Protein AF-W4RRK2-F1 (afdb_monomer)

Secondary structure (DSSP, 8-state):
-EEEEEEEE-SSEEEEE-TTS-EEEEEPPSS---TT-EEEE-------------GGGTTSHHHHHHHHHHHHHHHHHHTHHHHHTT---EEEEEESSSEEEEEE-TT-BEEEEEESSHHHHHHHHH--S-TTSBHHHHHHHHHHHHHHTT--------------

Nearest PDB structures (foldseek):
  8t9n-assembly2_B  TM=9.796E-01  e=3.125E-05  Bacillus subtilis
  8t9n-assembly1_A  TM=9.718E-01  e=7.120E-05  Bacillus subtilis
  6ivu-assembly1_A  TM=8.505E-01  e=1.761E-02  Acetivibrio thermocellus ATCC 27405
  4a2i-assembly1_V  TM=8.604E-01  e=1.954E-01  Salmonella enterica subsp. enterica serovar Typhimurium
  8jvy-assembly1_A-2  TM=8.347E-01  e=2.363E-01  synthetic construct

Organism: NCBI:txid1294265

Radius of gyration: 40.9 Å; Cα contacts (8 Å, |Δi|>4): 213; chains: 1; bounding box: 94×31×95 Å

Solvent-accessible surface area (backbone atoms only — not comparable to full-atom values): 9838 Å² total; per-residue (Å²): 125,47,58,26,31,28,73,42,81,57,98,67,32,32,37,26,40,27,93,87,72,46,80,45,46,30,74,59,66,101,66,94,81,55,74,71,42,74,45,79,41,62,70,56,66,88,69,73,74,69,76,70,75,71,62,66,59,66,73,33,71,67,46,51,52,51,52,50,53,50,51,48,53,49,57,60,57,69,51,52,67,76,66,53,76,77,44,76,66,48,76,50,76,49,79,73,74,43,26,36,37,36,32,17,23,88,86,40,21,23,75,46,76,48,47,79,37,76,58,13,42,51,54,57,70,73,62,72,90,49,73,67,34,47,46,68,60,47,49,50,53,50,54,50,50,41,48,75,72,56,59,73,64,83,80,78,76,76,82,76,82,84,76,136

Foldseek 3Di:
DFKFFFQDDDPFWTWTQGPVRDTFIAGDDPDDDDHRDMDDGDGPPPPPPPVPVPCVVCVDPVVVVVVVVVVVVVVVVVCVVVVQQLDFDDKDWDDPPFIKIFGAGPQQQGQDMDTPDPSHVVLVVVDPPRGRDHNVVVVVSSVVSCVVVPSDDDPPPPPPPDDD

Mean predicted aligned error: 16.69 Å

Sequence (164 aa):
MRKGVILEINDLYLTLLTPEGEFLRARKLQQDYQVGEEIHFFPETLTVKKKRFNLSFLNSFKARSTALAALFMIAMTALVPAYQDGQVYAYMSIDVNPSIELAVNDDLKVLRMTGYNPEGEKIIGELKDWKKKDAAVVAEMIIEEIKDEGFLKEKKRRCHCDCP

Structure (mmCIF, N/CA/C/O backbone):
data_AF-W4RRK2-F1
#
_entry.id   AF-W4RRK2-F1
#
loop_
_atom_site.group_PDB
_atom_site.id
_atom_site.type_symbol
_atom_site.label_atom_id
_atom_site.label_alt_id
_atom_site.label_comp_id
_atom_site.label_asym_id
_atom_site.label_entity_id
_atom_site.label_seq_id
_atom_site.pdbx_PDB_ins_code
_atom_site.Cartn_x
_atom_site.Cartn_y
_atom_site.Cartn_z
_atom_site.occupancy
_atom_site.B_iso_or_equiv
_atom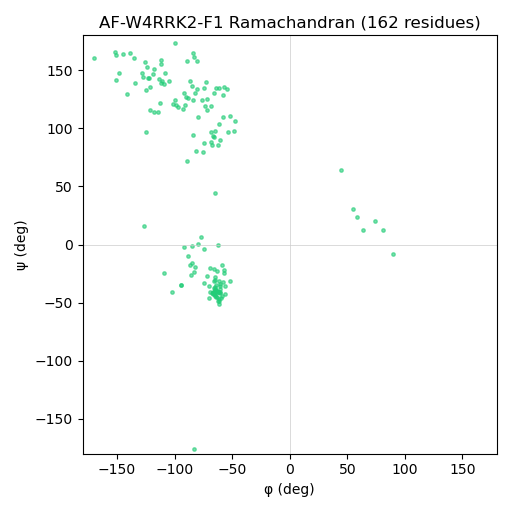_site.auth_seq_id
_atom_site.auth_comp_id
_atom_site.auth_asym_id
_atom_site.auth_atom_id
_atom_site.pdbx_PDB_model_num
ATOM 1 N N . MET A 1 1 ? 38.107 -12.936 -61.324 1.00 74.88 1 MET A N 1
ATOM 2 C CA . MET A 1 1 ? 36.843 -12.288 -61.738 1.00 74.88 1 MET A CA 1
ATOM 3 C C . MET A 1 1 ? 35.970 -13.357 -62.361 1.00 74.88 1 MET A C 1
ATOM 5 O O . MET A 1 1 ? 36.512 -14.199 -63.065 1.00 74.88 1 MET A O 1
ATOM 9 N N . ARG A 1 2 ? 34.670 -13.365 -62.072 1.00 86.12 2 ARG A N 1
ATOM 10 C CA . ARG A 1 2 ? 33.699 -14.289 -62.676 1.00 86.12 2 ARG A CA 1
ATOM 11 C C . ARG A 1 2 ? 32.755 -13.508 -63.582 1.00 86.12 2 ARG A C 1
ATOM 13 O O . ARG A 1 2 ? 32.651 -12.296 -63.426 1.00 86.12 2 ARG A O 1
ATOM 20 N N . LYS A 1 3 ? 32.111 -14.187 -64.527 1.00 91.69 3 LYS A N 1
ATOM 21 C CA . LYS A 1 3 ? 31.095 -13.603 -65.409 1.00 91.69 3 LYS A CA 1
ATOM 22 C C . LYS A 1 3 ? 29.722 -14.135 -65.011 1.00 91.69 3 LYS A C 1
ATOM 24 O O . LYS A 1 3 ? 29.634 -15.266 -64.535 1.00 91.69 3 LYS A O 1
ATOM 29 N N . GLY A 1 4 ? 28.679 -13.337 -65.178 1.00 93.75 4 GLY A N 1
ATOM 30 C CA . GLY A 1 4 ? 27.310 -13.791 -64.969 1.00 93.75 4 GLY A CA 1
ATOM 31 C C . GLY A 1 4 ? 26.281 -12.785 -65.457 1.00 93.75 4 GLY A C 1
ATOM 32 O O . GLY A 1 4 ? 26.591 -11.605 -65.622 1.00 93.75 4 GLY A O 1
ATOM 33 N N . VAL A 1 5 ? 25.066 -13.276 -65.678 1.00 96.12 5 VAL A N 1
ATOM 34 C CA . VAL A 1 5 ? 23.914 -12.489 -66.126 1.00 96.12 5 VAL A CA 1
ATOM 35 C C . VAL A 1 5 ? 23.131 -12.005 -64.913 1.00 96.12 5 VAL A C 1
ATOM 37 O O . VAL A 1 5 ? 22.817 -12.797 -64.024 1.00 96.12 5 VAL A O 1
ATOM 40 N N . ILE A 1 6 ? 22.817 -10.712 -64.861 1.00 95.94 6 ILE A N 1
ATOM 41 C CA . ILE A 1 6 ? 22.026 -10.109 -63.785 1.00 95.94 6 ILE A CA 1
ATOM 42 C C . ILE A 1 6 ? 20.589 -10.622 -63.877 1.00 95.94 6 ILE A C 1
ATOM 44 O O . ILE A 1 6 ? 19.896 -10.375 -64.859 1.00 95.94 6 ILE A O 1
ATOM 48 N N . LEU A 1 7 ? 20.122 -11.302 -62.835 1.00 95.75 7 LEU A N 1
ATOM 49 C CA . LEU A 1 7 ? 18.732 -11.746 -62.722 1.00 95.75 7 LEU A CA 1
ATOM 50 C C . LEU A 1 7 ? 17.871 -10.749 -61.947 1.00 95.75 7 LEU A C 1
ATOM 52 O O . LEU A 1 7 ? 16.694 -10.581 -62.247 1.00 95.75 7 LEU A O 1
ATOM 56 N N . GLU A 1 8 ? 18.453 -10.094 -60.943 1.00 94.81 8 GLU A N 1
ATOM 57 C CA . GLU A 1 8 ? 17.732 -9.198 -60.042 1.00 94.81 8 GLU A CA 1
ATOM 58 C C . GLU A 1 8 ? 18.657 -8.094 -59.519 1.00 94.81 8 GLU A C 1
ATOM 60 O O . GLU A 1 8 ? 19.824 -8.338 -59.188 1.00 94.81 8 GLU A O 1
ATOM 65 N N . ILE A 1 9 ? 18.113 -6.883 -59.404 1.00 93.69 9 ILE A N 1
ATOM 66 C CA . ILE A 1 9 ? 18.807 -5.702 -58.890 1.00 93.69 9 ILE A CA 1
ATOM 67 C C . ILE A 1 9 ? 18.132 -5.289 -57.581 1.00 93.69 9 ILE A C 1
ATOM 69 O O . ILE A 1 9 ? 16.987 -4.851 -57.587 1.00 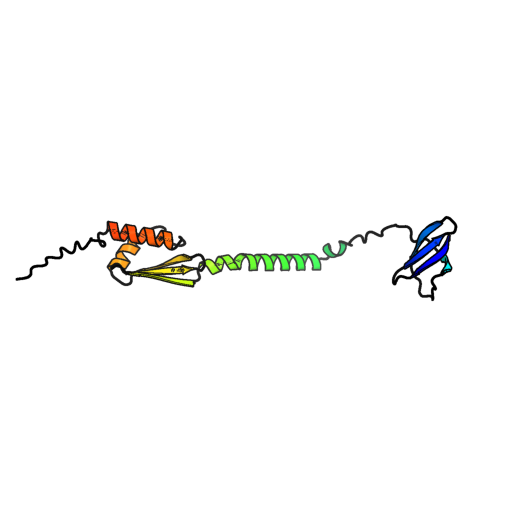93.69 9 ILE A O 1
ATOM 73 N N . ASN A 1 10 ? 18.857 -5.389 -56.468 1.00 90.88 10 ASN A N 1
ATOM 74 C CA . ASN A 1 10 ? 18.437 -4.862 -55.170 1.00 90.88 10 ASN A CA 1
ATOM 75 C C . ASN A 1 10 ? 19.124 -3.512 -54.886 1.00 90.88 10 ASN A C 1
ATOM 77 O O . ASN A 1 10 ? 20.029 -3.085 -55.610 1.00 90.88 10 ASN A O 1
ATOM 81 N N . ASP A 1 11 ? 18.742 -2.839 -53.797 1.00 85.88 11 ASP A N 1
ATOM 82 C CA . ASP A 1 11 ? 19.373 -1.571 -53.393 1.00 85.88 11 ASP A CA 1
ATOM 83 C C . ASP A 1 11 ? 20.846 -1.737 -52.992 1.00 85.88 11 ASP A C 1
ATOM 85 O O . ASP A 1 11 ? 21.659 -0.838 -53.202 1.00 85.88 11 ASP A O 1
ATOM 89 N N . LEU A 1 12 ? 21.206 -2.900 -52.438 1.00 85.94 12 LEU A N 1
ATOM 90 C CA . LEU A 1 12 ? 22.531 -3.157 -51.859 1.00 85.94 12 LEU A CA 1
ATOM 91 C C . LEU A 1 12 ? 23.397 -4.125 -52.685 1.00 85.94 12 LEU A C 1
ATOM 93 O O . LEU A 1 12 ? 24.626 -4.097 -52.576 1.00 85.94 12 LEU A O 1
ATOM 97 N N . TYR A 1 13 ? 22.787 -4.990 -53.497 1.00 90.56 13 TYR A N 1
ATOM 98 C CA . TYR A 1 13 ? 23.479 -6.066 -54.211 1.00 90.56 13 TYR A CA 1
ATOM 99 C C . TYR A 1 13 ? 22.775 -6.446 -55.521 1.00 90.56 13 TYR A C 1
ATOM 101 O O . TYR A 1 13 ? 21.621 -6.094 -55.754 1.00 90.56 13 TYR A O 1
ATOM 109 N N . LEU A 1 14 ? 23.488 -7.184 -56.365 1.00 92.69 14 LEU A N 1
ATOM 110 C CA . LEU A 1 14 ? 23.006 -7.798 -57.598 1.00 92.69 14 LEU A CA 1
ATOM 111 C C . LEU A 1 14 ? 22.980 -9.314 -57.419 1.00 92.69 14 LEU A C 1
ATOM 113 O O . LEU A 1 14 ? 23.914 -9.871 -56.834 1.00 92.69 14 LEU A O 1
ATOM 117 N N . THR A 1 15 ? 21.949 -9.974 -57.940 1.00 93.56 15 THR A N 1
ATOM 118 C CA . THR A 1 15 ? 21.890 -11.439 -58.045 1.00 93.56 15 THR A CA 1
ATOM 119 C C . THR A 1 15 ? 22.258 -11.837 -59.471 1.00 93.56 15 THR A C 1
ATOM 121 O O . THR A 1 15 ? 21.631 -11.364 -60.418 1.00 93.56 15 THR A O 1
ATOM 124 N N . LEU A 1 16 ? 23.267 -12.694 -59.629 1.00 94.25 16 LEU A N 1
ATOM 125 C CA . LEU A 1 16 ? 23.818 -13.104 -60.920 1.00 94.25 16 LEU A CA 1
ATOM 126 C C . LEU A 1 16 ? 23.746 -14.617 -61.108 1.00 94.25 16 LEU A C 1
ATOM 128 O O . LEU A 1 16 ? 23.995 -15.361 -60.161 1.00 94.25 16 LEU A O 1
ATOM 132 N N . LEU A 1 17 ? 23.485 -15.051 -62.340 1.00 94.62 17 LEU A N 1
ATOM 133 C CA . LEU A 1 17 ? 23.618 -16.440 -62.776 1.00 94.62 17 LEU A CA 1
ATOM 134 C C . LEU A 1 17 ? 24.924 -16.609 -63.552 1.00 94.62 17 LEU A C 1
ATOM 136 O O . LEU A 1 17 ? 25.135 -15.927 -64.556 1.00 94.62 17 LEU A O 1
ATOM 140 N N . THR A 1 18 ? 25.809 -17.490 -63.094 1.00 93.38 18 THR A N 1
ATOM 141 C CA . THR A 1 18 ? 27.055 -17.782 -63.815 1.00 93.38 18 THR A CA 1
ATOM 142 C C . THR A 1 18 ? 26.831 -18.807 -64.933 1.00 93.38 18 THR A C 1
ATOM 144 O O . THR A 1 18 ? 25.849 -19.552 -64.888 1.00 93.38 18 THR A O 1
ATOM 147 N N . PRO A 1 19 ? 27.742 -18.910 -65.922 1.00 91.56 19 PRO A N 1
ATOM 148 C CA . PRO A 1 19 ? 27.680 -19.949 -66.957 1.00 91.56 19 PRO A CA 1
ATOM 149 C C . PRO A 1 19 ? 27.673 -21.380 -66.401 1.00 91.56 19 PRO A C 1
ATOM 151 O O . PRO A 1 19 ? 27.167 -22.293 -67.043 1.00 91.56 19 PRO A O 1
ATOM 154 N N . GLU A 1 20 ? 28.208 -21.572 -65.193 1.00 90.94 20 GLU A N 1
ATOM 155 C CA . GLU A 1 20 ? 28.210 -22.854 -64.481 1.00 90.94 20 GLU A CA 1
ATOM 156 C C . GLU A 1 20 ? 26.868 -23.167 -63.787 1.00 90.94 20 GLU A C 1
ATOM 158 O O . GLU A 1 20 ? 26.741 -24.200 -63.136 1.00 90.94 20 GLU A O 1
ATOM 163 N N . GLY A 1 21 ? 25.866 -22.288 -63.909 1.00 89.75 21 GLY A N 1
ATOM 164 C CA . GLY A 1 21 ? 24.544 -22.450 -63.302 1.00 89.75 21 GLY A CA 1
ATOM 165 C C . GLY A 1 21 ? 24.469 -22.047 -61.826 1.00 89.75 21 GLY A C 1
ATOM 166 O O . GLY A 1 21 ? 23.481 -22.351 -61.159 1.00 89.75 21 GLY A O 1
ATOM 167 N N . GLU A 1 22 ? 25.490 -21.369 -61.293 1.00 90.81 22 GLU A N 1
ATOM 168 C CA . GLU A 1 22 ? 25.500 -20.916 -59.901 1.00 90.81 22 GLU A CA 1
ATOM 169 C C . GLU A 1 22 ? 24.825 -19.550 -59.747 1.00 90.81 22 GLU A C 1
ATOM 171 O O . GLU A 1 22 ? 25.043 -18.633 -60.541 1.00 90.81 22 GLU A O 1
ATOM 176 N N . PHE A 1 23 ? 24.065 -19.387 -58.664 1.00 91.62 23 PHE A N 1
ATOM 177 C CA . PHE A 1 23 ? 23.505 -18.100 -58.259 1.00 91.62 23 PHE A CA 1
ATOM 178 C C . PHE A 1 23 ? 24.450 -17.419 -57.270 1.00 91.62 23 PHE A C 1
ATOM 180 O O . PHE A 1 23 ? 24.665 -17.917 -56.164 1.00 91.62 23 PHE A O 1
ATOM 187 N N . LEU A 1 24 ? 25.005 -16.266 -57.643 1.00 89.88 24 LEU A N 1
ATOM 188 C CA . LEU A 1 24 ? 25.955 -15.514 -56.821 1.00 89.88 24 LEU A CA 1
ATOM 189 C C . LEU A 1 24 ? 25.477 -14.085 -56.586 1.00 89.88 24 LEU A C 1
ATOM 191 O O . LEU A 1 24 ? 24.769 -13.505 -57.404 1.00 89.88 24 LEU A O 1
ATOM 195 N N . ARG A 1 25 ? 25.898 -13.501 -55.461 1.00 89.94 25 ARG A N 1
ATOM 196 C CA . ARG A 1 25 ? 25.655 -12.089 -55.153 1.00 89.94 25 ARG A CA 1
ATOM 197 C C . ARG A 1 25 ? 26.925 -11.270 -55.329 1.00 89.94 25 ARG A C 1
ATOM 199 O O . ARG A 1 25 ? 28.018 -11.712 -54.967 1.00 89.94 25 ARG A O 1
ATOM 206 N N . ALA A 1 26 ? 26.766 -10.069 -55.868 1.00 88.50 26 ALA A N 1
ATOM 207 C CA . ALA A 1 26 ? 27.820 -9.068 -55.955 1.00 88.50 26 ALA A CA 1
ATOM 208 C C . ALA A 1 26 ? 27.326 -7.738 -55.386 1.00 88.50 26 ALA A C 1
ATOM 210 O O . ALA A 1 26 ? 26.152 -7.394 -55.516 1.00 88.50 26 ALA A O 1
ATOM 211 N N . ARG A 1 27 ? 28.226 -6.958 -54.787 1.00 87.56 27 ARG A N 1
ATOM 212 C CA . ARG A 1 27 ? 27.907 -5.600 -54.337 1.00 87.56 27 ARG A CA 1
ATOM 213 C C . ARG A 1 27 ? 27.505 -4.726 -55.528 1.00 87.56 27 ARG A C 1
ATOM 215 O O . ARG A 1 27 ? 28.226 -4.674 -56.523 1.00 87.56 27 ARG A O 1
ATOM 222 N N . LYS A 1 28 ? 26.421 -3.962 -55.380 1.00 88.25 28 LYS A N 1
ATOM 223 C CA . LYS A 1 28 ? 26.029 -2.934 -56.350 1.00 88.25 28 LYS A CA 1
ATOM 224 C C . LYS A 1 28 ? 26.996 -1.746 -56.268 1.00 88.25 28 LYS A C 1
ATOM 226 O O . LYS A 1 28 ? 27.107 -1.101 -55.226 1.00 88.25 28 LYS A O 1
ATOM 231 N N . LEU A 1 29 ? 27.735 -1.484 -57.344 1.00 86.25 29 LEU A N 1
ATOM 232 C CA . LEU A 1 29 ? 28.554 -0.267 -57.496 1.00 86.25 29 LEU A CA 1
ATOM 233 C C . LEU A 1 29 ? 27.704 0.902 -58.021 1.00 86.25 29 LEU A C 1
ATOM 235 O O . LEU A 1 29 ? 26.602 0.679 -58.509 1.00 86.25 29 LEU A O 1
ATOM 239 N N . GLN A 1 30 ? 28.196 2.140 -57.933 1.00 84.50 30 GLN A N 1
ATOM 240 C CA . GLN A 1 30 ? 27.527 3.297 -58.543 1.00 84.50 30 GLN A CA 1
ATOM 241 C C . GLN A 1 30 ? 27.730 3.294 -60.063 1.00 84.50 30 GLN A C 1
ATOM 243 O O . GLN A 1 30 ? 28.599 3.981 -60.588 1.00 84.50 30 GLN A O 1
ATOM 248 N N . GLN A 1 31 ? 26.943 2.471 -60.744 1.00 86.19 31 GLN A N 1
ATOM 249 C CA . GLN A 1 31 ? 26.796 2.436 -62.193 1.00 86.19 31 GLN A CA 1
ATOM 250 C C . GLN A 1 31 ? 25.387 1.945 -62.533 1.00 86.19 31 GLN A C 1
ATOM 252 O O . GLN A 1 31 ? 24.705 1.370 -61.676 1.00 86.19 31 GLN A O 1
ATOM 257 N N . ASP A 1 32 ? 24.962 2.184 -63.766 1.00 89.06 32 ASP A N 1
ATOM 258 C CA . ASP A 1 32 ? 23.682 1.692 -64.257 1.00 89.06 32 ASP A CA 1
ATOM 259 C C . ASP A 1 32 ? 23.777 0.188 -64.522 1.00 89.06 32 ASP A C 1
ATOM 261 O O . ASP A 1 32 ? 24.754 -0.289 -65.092 1.00 89.06 32 ASP A O 1
ATOM 265 N N . TYR A 1 33 ? 22.764 -0.552 -64.077 1.00 91.81 33 TYR A N 1
ATOM 266 C CA . TYR A 1 33 ? 22.643 -1.992 -64.294 1.00 91.81 33 TYR A CA 1
ATOM 267 C C . TYR A 1 33 ? 21.279 -2.295 -64.890 1.00 91.81 33 TYR A C 1
ATOM 269 O O . TYR A 1 33 ? 20.281 -1.697 -64.475 1.00 91.81 33 TYR A O 1
ATOM 277 N N . GLN A 1 34 ? 21.219 -3.273 -65.789 1.00 94.38 34 GLN A N 1
ATOM 278 C CA . GLN A 1 34 ? 19.958 -3.790 -66.315 1.00 94.38 34 GLN A CA 1
ATOM 279 C C . GLN A 1 34 ? 19.827 -5.297 -66.081 1.00 94.38 34 GLN A C 1
ATOM 281 O O . GLN A 1 34 ? 20.793 -6.054 -66.146 1.00 94.38 34 GLN A O 1
ATOM 286 N N . VAL A 1 35 ? 18.608 -5.757 -65.794 1.00 95.12 35 VAL A N 1
ATOM 287 C CA . VAL A 1 35 ? 18.321 -7.197 -65.725 1.00 95.12 35 VAL A CA 1
ATOM 288 C C . VAL A 1 35 ? 18.533 -7.806 -67.114 1.00 95.12 35 VAL A C 1
ATOM 290 O O . VAL A 1 35 ? 18.090 -7.244 -68.112 1.00 95.12 35 VAL A O 1
ATOM 293 N N . GLY A 1 36 ? 19.215 -8.948 -67.175 1.00 94.50 36 GLY A N 1
ATOM 294 C CA . GLY A 1 36 ? 19.636 -9.601 -68.416 1.00 94.50 36 GLY A CA 1
ATOM 295 C C . GLY A 1 36 ? 21.010 -9.158 -68.930 1.00 94.50 36 GLY A C 1
ATOM 296 O O . GLY A 1 36 ? 21.532 -9.779 -69.852 1.00 94.50 36 GLY A O 1
ATOM 297 N N . GLU A 1 37 ? 21.624 -8.135 -68.332 1.00 93.81 37 GLU A N 1
ATOM 298 C CA . GLU A 1 37 ? 22.984 -7.708 -68.667 1.00 93.81 37 GLU A CA 1
ATOM 299 C C . GLU A 1 37 ? 24.025 -8.705 -68.142 1.00 93.81 37 GLU A C 1
ATOM 301 O O . GLU A 1 37 ? 23.915 -9.219 -67.025 1.00 93.81 37 GLU A O 1
ATOM 306 N N . GLU A 1 38 ? 25.064 -8.966 -68.936 1.00 93.94 38 GLU A N 1
ATOM 307 C CA . GLU A 1 38 ? 26.175 -9.832 -68.553 1.00 93.94 38 GLU A CA 1
ATOM 308 C C . GLU A 1 38 ? 27.376 -9.005 -68.082 1.00 93.94 38 GLU A C 1
ATOM 310 O O . GLU A 1 38 ? 27.946 -8.228 -68.848 1.00 93.94 38 GLU A O 1
ATOM 315 N N . ILE A 1 39 ? 27.799 -9.204 -66.830 1.00 92.62 39 ILE A N 1
ATOM 316 C CA . ILE A 1 39 ? 28.883 -8.425 -66.220 1.00 92.62 39 ILE A CA 1
ATOM 317 C C . ILE A 1 39 ? 29.994 -9.309 -65.654 1.00 92.62 39 ILE A C 1
ATOM 319 O O . ILE A 1 39 ? 29.792 -10.468 -65.279 1.00 92.62 39 ILE A O 1
ATOM 323 N N . HIS A 1 40 ? 31.189 -8.729 -65.533 1.00 90.88 40 HIS A N 1
ATOM 324 C CA . HIS A 1 40 ? 32.274 -9.306 -64.749 1.00 90.88 40 HIS A CA 1
ATOM 325 C C . HIS A 1 40 ? 32.197 -8.809 -63.306 1.00 90.88 40 HIS A C 1
ATOM 327 O O . HIS A 1 40 ? 32.186 -7.608 -63.052 1.00 90.88 40 HIS A O 1
ATOM 333 N N . PHE A 1 41 ? 32.189 -9.731 -62.347 1.00 86.38 41 PHE A N 1
ATOM 334 C CA . PHE A 1 41 ? 32.075 -9.407 -60.932 1.00 86.38 41 PHE A CA 1
ATOM 335 C C . PHE A 1 41 ? 33.066 -10.197 -60.078 1.00 86.38 41 PHE A C 1
ATOM 337 O O . PHE A 1 41 ? 33.620 -11.235 -60.465 1.00 86.38 41 PHE A O 1
ATOM 344 N N . PHE A 1 42 ? 33.299 -9.682 -58.877 1.00 81.56 42 PHE A N 1
ATOM 345 C CA . PHE A 1 42 ? 33.916 -10.442 -57.805 1.00 81.56 42 PHE A CA 1
ATOM 346 C C . PHE A 1 42 ? 32.787 -10.979 -56.931 1.00 81.56 42 PHE A C 1
ATOM 348 O O . PHE A 1 42 ? 32.022 -10.166 -56.408 1.00 81.56 42 PHE A O 1
ATOM 355 N N . PRO A 1 43 ? 32.630 -12.310 -56.803 1.00 73.12 43 PRO A N 1
ATOM 356 C CA . PRO A 1 43 ? 31.601 -12.859 -55.938 1.00 73.12 43 PRO A CA 1
ATOM 357 C C . PRO A 1 43 ? 31.834 -12.337 -54.526 1.00 73.12 43 PRO A C 1
ATOM 359 O O . PRO A 1 43 ? 32.952 -12.412 -54.007 1.00 73.12 43 PRO A O 1
ATOM 362 N N . GLU A 1 44 ? 30.787 -11.789 -53.915 1.00 70.94 44 GLU A N 1
ATOM 363 C CA . GLU A 1 44 ? 30.824 -11.489 -52.496 1.00 70.94 44 GLU A CA 1
ATOM 364 C C . GLU A 1 44 ? 30.845 -12.848 -51.800 1.00 70.94 44 GLU A C 1
ATOM 366 O O . GLU A 1 44 ? 29.829 -13.535 -51.692 1.00 70.94 44 GLU A O 1
ATOM 371 N N . THR A 1 45 ? 32.043 -13.312 -51.427 1.00 59.75 45 THR A N 1
ATOM 372 C CA . THR A 1 45 ? 32.155 -14.513 -50.610 1.00 59.75 45 THR A CA 1
ATOM 373 C C . THR A 1 45 ? 31.298 -14.263 -49.383 1.00 59.75 45 THR A C 1
ATOM 375 O O . THR A 1 45 ? 31.379 -13.192 -48.774 1.00 59.75 45 THR A O 1
ATOM 378 N N . LEU A 1 46 ? 30.473 -15.245 -49.015 1.00 52.03 46 LEU A N 1
ATOM 379 C CA . LEU A 1 46 ? 29.687 -15.263 -47.782 1.00 52.03 46 LEU A CA 1
ATOM 380 C C . LEU A 1 46 ? 30.607 -15.331 -46.548 1.00 52.03 46 LEU A C 1
ATOM 382 O O . LEU A 1 46 ? 30.369 -16.068 -45.599 1.00 52.03 46 LEU A O 1
ATOM 386 N N . THR A 1 47 ? 31.678 -14.545 -46.512 1.00 48.06 47 THR A N 1
ATOM 387 C CA . THR A 1 47 ? 32.201 -14.038 -45.263 1.00 48.06 47 THR A CA 1
ATOM 388 C C . THR A 1 47 ? 31.140 -13.074 -44.763 1.00 48.06 47 THR A C 1
ATOM 390 O O . THR A 1 47 ? 31.157 -11.875 -45.026 1.00 48.06 47 THR A O 1
ATOM 393 N N . VAL A 1 48 ? 30.156 -13.631 -44.053 1.00 49.59 48 VAL A N 1
ATOM 394 C CA . VAL A 1 48 ? 29.362 -12.878 -43.095 1.00 49.59 48 VAL A CA 1
ATOM 395 C C . VAL A 1 48 ? 30.402 -12.145 -42.264 1.00 49.59 48 VAL A C 1
ATOM 397 O O . VAL A 1 48 ? 31.024 -12.728 -41.373 1.00 49.59 48 VAL A O 1
ATOM 400 N N . LYS A 1 49 ? 30.665 -10.875 -42.590 1.00 50.81 49 LYS A N 1
ATOM 401 C CA . LYS A 1 49 ? 31.320 -9.963 -41.673 1.00 50.81 49 LYS A CA 1
ATOM 402 C C . LYS A 1 49 ? 30.336 -9.897 -40.524 1.00 50.81 49 LYS A C 1
ATOM 404 O O . LYS A 1 49 ? 29.457 -9.041 -40.510 1.00 50.81 49 LYS A O 1
ATOM 409 N N . LYS A 1 50 ? 30.443 -10.845 -39.581 1.00 49.03 50 LYS A N 1
ATOM 410 C CA . LYS A 1 50 ? 29.906 -10.698 -38.238 1.00 49.03 50 LYS A CA 1
ATOM 411 C C . LYS A 1 50 ? 30.412 -9.325 -37.860 1.00 49.03 50 LYS A C 1
ATOM 413 O O . LYS A 1 50 ? 31.625 -9.158 -37.706 1.00 49.03 50 LYS A O 1
ATOM 418 N N . LYS A 1 51 ? 29.521 -8.329 -37.838 1.00 51.03 51 LYS A N 1
ATOM 419 C CA . LYS A 1 51 ? 29.800 -7.055 -37.192 1.00 51.03 51 LYS A CA 1
ATOM 420 C C . LYS A 1 51 ? 30.213 -7.481 -35.796 1.00 51.03 51 LYS A C 1
ATOM 422 O O . LYS A 1 51 ? 29.367 -7.850 -34.988 1.00 51.03 51 LYS A O 1
ATOM 427 N N . ARG A 1 52 ? 31.523 -7.576 -35.558 1.00 52.84 52 ARG A N 1
ATOM 428 C CA . ARG A 1 52 ? 32.049 -7.730 -34.216 1.00 52.84 52 ARG A CA 1
ATOM 429 C C . ARG A 1 52 ? 31.574 -6.450 -33.567 1.00 52.84 52 ARG A C 1
ATOM 431 O O . ARG A 1 52 ? 32.049 -5.378 -33.940 1.00 52.84 52 ARG A O 1
ATOM 438 N N . PHE A 1 53 ? 30.534 -6.548 -32.742 1.00 52.06 53 PHE A N 1
ATOM 439 C CA . PHE A 1 53 ? 30.109 -5.431 -31.922 1.00 52.06 53 PHE A CA 1
ATOM 440 C C . PHE A 1 53 ? 31.369 -4.977 -31.207 1.00 52.06 53 PHE A C 1
ATOM 442 O O . PHE A 1 53 ? 31.970 -5.741 -30.450 1.00 52.06 53 PHE A O 1
ATOM 449 N N . ASN A 1 54 ? 31.853 -3.794 -31.575 1.00 54.88 54 ASN A N 1
ATOM 450 C CA . ASN A 1 54 ? 33.083 -3.277 -31.028 1.00 54.88 54 ASN A CA 1
ATOM 451 C C . ASN A 1 54 ? 32.758 -2.836 -29.600 1.00 54.88 54 ASN A C 1
ATOM 453 O O . ASN A 1 54 ? 32.370 -1.697 -29.354 1.00 54.88 54 ASN A O 1
ATOM 457 N N . LEU A 1 55 ? 32.869 -3.780 -28.662 1.00 55.59 55 LEU A N 1
ATOM 458 C CA . LEU A 1 55 ? 32.661 -3.585 -27.226 1.00 55.59 55 LEU A CA 1
ATOM 459 C C . LEU A 1 55 ? 33.665 -2.588 -26.624 1.00 55.59 55 LEU A C 1
ATOM 461 O O . LEU A 1 55 ? 33.564 -2.258 -25.449 1.00 55.59 55 LEU A O 1
ATOM 465 N N . SER A 1 56 ? 34.586 -2.035 -27.423 1.00 56.81 56 SER A N 1
ATOM 466 C CA . SER A 1 56 ? 35.477 -0.948 -27.019 1.00 56.81 56 SER A CA 1
ATOM 467 C C . SER A 1 56 ? 34.734 0.302 -26.525 1.00 56.81 56 SER A C 1
ATOM 469 O O . SER A 1 56 ? 35.313 1.075 -25.763 1.00 56.81 56 SER A O 1
ATOM 471 N N . PHE A 1 57 ? 33.458 0.501 -26.891 1.00 54.59 57 PHE A N 1
ATOM 472 C CA . PHE A 1 57 ? 32.634 1.565 -26.302 1.00 54.59 57 PHE A CA 1
ATOM 473 C C . PHE A 1 57 ? 32.394 1.352 -24.796 1.00 54.59 57 PHE A C 1
ATOM 475 O O . PHE A 1 57 ? 32.423 2.320 -24.041 1.00 54.59 57 PHE A O 1
ATOM 482 N N . LEU A 1 58 ? 32.262 0.102 -24.329 1.00 54.50 58 LEU A N 1
ATOM 483 C CA . LEU A 1 58 ? 32.108 -0.212 -22.899 1.00 54.50 58 LEU A CA 1
ATOM 484 C C . LEU A 1 58 ? 33.380 0.053 -22.083 1.00 54.50 58 LEU A C 1
ATOM 486 O O . LEU A 1 58 ? 33.298 0.235 -20.872 1.00 54.50 58 LEU A O 1
ATOM 490 N N . ASN A 1 59 ? 34.545 0.117 -22.734 1.00 56.06 59 ASN A N 1
ATOM 491 C CA . ASN A 1 59 ? 35.823 0.412 -22.081 1.00 56.06 59 ASN A CA 1
ATOM 492 C C . ASN A 1 59 ? 36.088 1.920 -21.926 1.00 56.06 59 ASN A C 1
ATOM 494 O O . ASN A 1 59 ? 37.113 2.328 -21.384 1.00 56.06 59 ASN A O 1
ATOM 498 N N . SER A 1 60 ? 35.173 2.765 -22.409 1.00 61.47 60 SER A N 1
ATOM 499 C CA . SER A 1 60 ? 35.266 4.211 -22.239 1.00 61.47 60 SER A CA 1
ATOM 500 C C . SER A 1 60 ? 34.774 4.617 -20.849 1.00 61.47 60 SER A C 1
ATOM 502 O O . SER A 1 60 ? 33.685 4.233 -20.427 1.00 61.47 60 SER A O 1
ATOM 504 N N . PHE A 1 61 ? 35.528 5.475 -20.156 1.00 61.72 61 PHE A N 1
ATOM 505 C CA . PHE A 1 61 ? 35.172 6.007 -18.827 1.00 61.72 61 PHE A CA 1
ATOM 506 C C . PHE A 1 61 ? 33.753 6.621 -18.789 1.00 61.72 61 PHE A C 1
ATOM 508 O O . PHE A 1 61 ? 33.035 6.505 -17.796 1.00 61.72 61 PHE A O 1
ATOM 515 N N . LYS A 1 62 ? 33.308 7.195 -19.918 1.00 66.44 62 LYS A N 1
ATOM 516 C CA . LYS A 1 62 ? 31.948 7.723 -20.126 1.00 66.44 62 LYS A CA 1
ATOM 517 C C . LYS A 1 62 ? 30.857 6.640 -20.097 1.00 66.44 62 LYS A C 1
ATOM 519 O O . LYS A 1 62 ? 29.790 6.882 -19.540 1.00 66.44 62 LYS A O 1
ATOM 524 N N . ALA A 1 63 ? 31.117 5.451 -20.645 1.00 65.75 63 ALA A N 1
ATOM 525 C CA . ALA A 1 63 ? 30.178 4.325 -20.615 1.00 65.75 63 ALA A CA 1
ATOM 526 C C . ALA A 1 63 ? 30.031 3.751 -19.196 1.00 65.75 63 ALA A C 1
ATOM 528 O O . ALA A 1 63 ? 28.936 3.401 -18.766 1.00 65.75 63 ALA A O 1
ATOM 529 N N . ARG A 1 64 ? 31.122 3.737 -18.419 1.00 72.25 64 ARG A N 1
ATOM 530 C CA . ARG A 1 64 ? 31.089 3.305 -17.014 1.00 72.25 64 ARG A CA 1
ATOM 531 C C . ARG A 1 64 ? 30.330 4.291 -16.119 1.00 72.25 64 ARG A C 1
ATOM 533 O O . ARG A 1 64 ? 29.547 3.867 -15.277 1.00 72.25 64 ARG A O 1
ATOM 540 N N . SER A 1 65 ? 30.526 5.595 -16.327 1.00 77.25 65 SER A N 1
ATOM 541 C CA . SER A 1 65 ? 29.808 6.646 -15.591 1.00 77.25 65 SER A CA 1
ATOM 542 C C . SER A 1 65 ? 28.306 6.653 -15.897 1.00 77.25 65 SER A C 1
ATOM 544 O O . SER A 1 65 ? 27.499 6.737 -14.976 1.00 77.25 65 SER A O 1
ATOM 546 N N . THR A 1 66 ? 27.922 6.491 -17.166 1.00 81.44 66 THR A N 1
ATOM 547 C CA . THR A 1 66 ? 26.505 6.403 -17.563 1.00 81.44 66 THR A CA 1
ATOM 548 C C . THR A 1 66 ? 25.830 5.144 -17.026 1.00 81.44 66 THR A C 1
ATOM 550 O O . THR A 1 66 ? 24.717 5.234 -16.516 1.00 81.44 66 THR A O 1
ATOM 553 N N . ALA A 1 67 ? 26.511 3.995 -17.049 1.00 84.50 67 ALA A N 1
ATOM 554 C CA . ALA A 1 67 ? 26.001 2.771 -16.432 1.00 84.50 67 ALA A CA 1
ATOM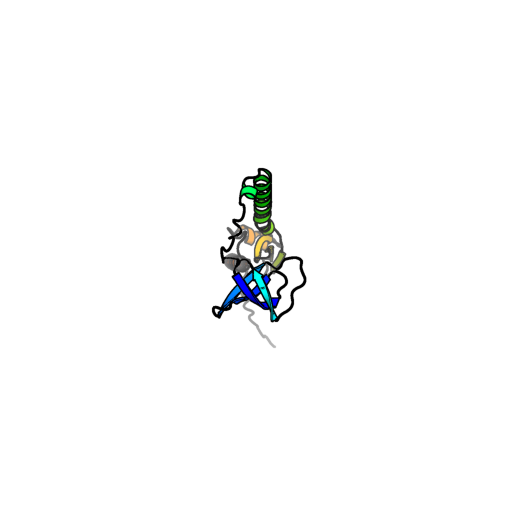 555 C C . ALA A 1 67 ? 25.785 2.930 -14.917 1.00 84.50 67 ALA A C 1
ATOM 557 O O . ALA A 1 67 ? 24.756 2.506 -14.397 1.00 84.50 67 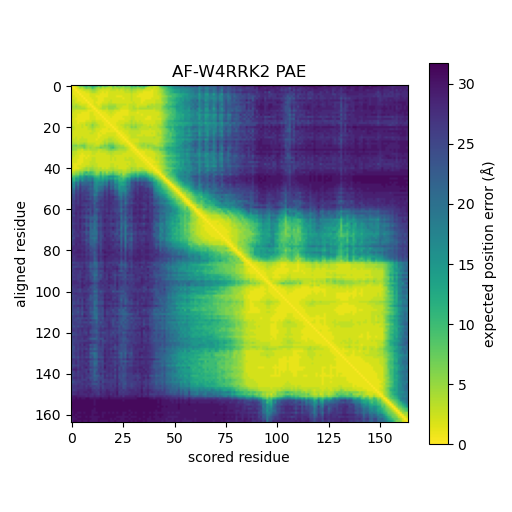ALA A O 1
ATOM 558 N N . LEU A 1 68 ? 26.716 3.585 -14.214 1.00 88.00 68 LEU A N 1
ATOM 559 C CA . LEU A 1 68 ? 26.591 3.833 -12.777 1.00 88.00 68 LEU A CA 1
ATOM 560 C C . LEU A 1 68 ? 25.431 4.790 -12.457 1.00 88.00 68 LEU A C 1
ATOM 562 O O . LEU A 1 68 ? 24.665 4.532 -11.533 1.00 88.00 68 LEU A O 1
ATOM 566 N N . ALA A 1 69 ? 25.264 5.857 -13.244 1.00 89.44 69 ALA A N 1
ATOM 567 C CA . ALA A 1 69 ? 24.148 6.791 -13.097 1.00 89.44 69 ALA A CA 1
ATOM 568 C C . ALA A 1 69 ? 22.789 6.118 -13.360 1.00 89.44 69 ALA A C 1
ATOM 570 O O . ALA A 1 69 ? 21.832 6.354 -12.625 1.00 89.44 69 ALA A O 1
ATOM 571 N N . ALA A 1 70 ? 22.711 5.244 -14.368 1.00 90.12 70 ALA A N 1
ATOM 572 C CA . ALA A 1 70 ? 21.512 4.458 -14.645 1.00 90.12 70 ALA A CA 1
ATOM 573 C C . ALA A 1 70 ? 21.192 3.491 -13.497 1.00 90.12 70 ALA A C 1
ATOM 575 O O . ALA A 1 70 ? 20.051 3.435 -13.046 1.00 90.12 70 ALA A O 1
ATOM 576 N N . LEU A 1 71 ? 22.200 2.784 -12.972 1.00 91.56 71 LEU A N 1
ATOM 577 C CA . LEU A 1 71 ? 22.029 1.891 -11.825 1.00 91.56 71 LEU A CA 1
ATOM 578 C C . LEU A 1 71 ? 21.542 2.655 -10.586 1.00 91.56 71 LEU A C 1
ATOM 580 O O . LEU A 1 71 ? 20.660 2.182 -9.878 1.00 91.56 71 LEU A O 1
ATOM 584 N N . PHE A 1 72 ? 22.082 3.852 -10.353 1.00 91.56 72 PHE A N 1
ATOM 585 C CA . PHE A 1 72 ? 21.670 4.717 -9.252 1.00 91.56 72 PHE A CA 1
ATOM 586 C C . PHE A 1 72 ? 20.218 5.191 -9.400 1.00 91.56 72 PHE A C 1
ATOM 588 O O . PHE A 1 72 ? 19.456 5.115 -8.441 1.00 91.56 72 PHE A O 1
ATOM 595 N N . MET A 1 73 ? 19.795 5.603 -10.601 1.00 90.44 73 MET A N 1
ATOM 596 C CA . MET A 1 73 ? 18.391 5.952 -10.865 1.00 90.44 73 MET A CA 1
ATOM 597 C C . MET A 1 73 ? 17.445 4.761 -10.664 1.00 90.44 73 MET A C 1
ATOM 599 O O . MET A 1 73 ? 16.373 4.917 -10.076 1.00 90.44 73 MET A O 1
ATOM 603 N N . ILE A 1 74 ? 17.842 3.563 -11.101 1.00 90.50 74 ILE A N 1
ATOM 604 C CA . ILE A 1 74 ? 17.065 2.338 -10.867 1.00 90.50 74 ILE A CA 1
ATOM 605 C C . ILE A 1 74 ? 16.974 2.047 -9.363 1.00 90.50 74 ILE A C 1
ATOM 607 O O . ILE A 1 74 ? 15.889 1.787 -8.856 1.00 90.50 74 ILE A O 1
ATOM 611 N N . ALA A 1 75 ? 18.082 2.154 -8.626 1.00 87.56 75 ALA A N 1
ATOM 612 C CA . ALA A 1 75 ? 18.092 1.943 -7.180 1.00 87.56 75 ALA A CA 1
ATOM 613 C C . ALA A 1 75 ? 17.211 2.961 -6.433 1.00 87.56 75 ALA A C 1
ATOM 615 O O . ALA A 1 75 ? 16.472 2.578 -5.529 1.00 87.56 75 ALA A O 1
ATOM 616 N N . MET A 1 76 ? 17.235 4.239 -6.831 1.00 83.69 76 MET A N 1
ATOM 617 C CA . MET A 1 76 ? 16.366 5.264 -6.241 1.00 83.69 76 MET A CA 1
ATOM 618 C C . MET A 1 76 ? 14.883 4.998 -6.515 1.00 83.69 76 MET A C 1
ATOM 620 O O . MET A 1 76 ? 14.060 5.159 -5.619 1.00 83.69 76 MET A O 1
ATOM 624 N N . THR A 1 77 ? 14.531 4.581 -7.733 1.00 80.56 77 THR A N 1
ATOM 625 C CA . THR A 1 77 ? 13.129 4.325 -8.110 1.00 80.56 77 THR A CA 1
ATOM 626 C C . THR A 1 77 ? 12.582 3.031 -7.512 1.00 80.56 77 THR A C 1
ATOM 628 O O . THR A 1 77 ? 11.420 2.995 -7.116 1.00 80.56 77 THR A O 1
ATOM 631 N N . ALA A 1 78 ? 13.414 2.001 -7.345 1.00 79.44 78 ALA A N 1
ATOM 632 C CA . ALA A 1 78 ? 13.022 0.741 -6.712 1.00 79.44 78 ALA A CA 1
ATOM 633 C C . ALA A 1 78 ? 12.605 0.894 -5.237 1.00 79.44 78 ALA A C 1
ATOM 635 O O . ALA A 1 78 ? 11.866 0.061 -4.720 1.00 79.44 78 ALA A O 1
ATOM 636 N N . LEU A 1 79 ? 13.051 1.956 -4.559 1.00 72.38 79 LEU A N 1
ATOM 637 C CA . LEU A 1 79 ? 12.694 2.234 -3.166 1.00 72.38 79 LEU A CA 1
ATOM 638 C C . LEU A 1 79 ? 11.364 2.993 -3.021 1.00 72.38 79 LEU A C 1
ATOM 640 O O . LEU A 1 79 ? 10.797 2.996 -1.934 1.00 72.38 79 LEU A O 1
ATOM 644 N N . VAL A 1 80 ? 10.835 3.605 -4.088 1.00 70.38 80 VAL A N 1
ATOM 645 C CA . VAL A 1 80 ? 9.608 4.428 -4.047 1.00 70.38 80 VAL A CA 1
ATOM 646 C C . VAL A 1 80 ? 8.366 3.666 -3.551 1.00 70.38 80 VAL A C 1
ATOM 648 O O . VAL A 1 80 ? 7.669 4.213 -2.695 1.00 70.38 80 VAL A O 1
ATOM 651 N N . PRO A 1 81 ? 8.084 2.417 -3.982 1.00 67.69 81 PRO A N 1
ATOM 652 C CA . PRO A 1 81 ? 6.906 1.675 -3.517 1.00 67.69 81 PRO A CA 1
ATOM 653 C C . PRO A 1 81 ? 6.915 1.420 -2.004 1.00 67.69 81 PRO A C 1
ATOM 655 O O . PRO A 1 81 ? 5.868 1.435 -1.366 1.00 67.69 81 PRO A O 1
ATOM 658 N N . ALA A 1 82 ? 8.097 1.263 -1.396 1.00 65.81 82 ALA A N 1
ATOM 659 C CA . ALA A 1 82 ? 8.222 1.041 0.045 1.00 65.81 82 ALA A CA 1
ATOM 660 C C . ALA A 1 82 ? 7.765 2.251 0.884 1.00 65.81 82 ALA A C 1
ATOM 662 O O . ALA A 1 82 ? 7.430 2.090 2.056 1.00 65.81 82 ALA A O 1
ATOM 663 N N . TYR A 1 83 ? 7.723 3.453 0.296 1.00 64.75 83 TYR A N 1
ATOM 664 C CA . TYR A 1 83 ? 7.228 4.659 0.963 1.00 64.75 83 TYR A CA 1
ATOM 665 C C . TYR A 1 83 ? 5.709 4.846 0.839 1.00 64.75 83 TYR A C 1
ATOM 667 O O . TYR A 1 83 ? 5.138 5.609 1.616 1.00 64.75 83 TYR A O 1
ATOM 675 N N . GLN A 1 84 ? 5.046 4.161 -0.100 1.00 66.62 84 GLN A N 1
ATOM 676 C CA . GLN A 1 84 ? 3.603 4.312 -0.333 1.00 66.62 84 GLN A CA 1
ATOM 677 C C . GLN A 1 84 ? 2.741 3.484 0.629 1.00 66.62 84 GLN A C 1
ATOM 679 O O . GLN A 1 84 ? 1.600 3.852 0.883 1.00 66.62 84 GLN A O 1
ATOM 684 N N . ASP A 1 85 ? 3.311 2.461 1.275 1.00 70.38 85 ASP A N 1
ATOM 685 C CA . ASP A 1 85 ? 2.617 1.601 2.252 1.00 70.38 85 ASP A CA 1
ATOM 686 C C . ASP A 1 85 ? 2.042 2.378 3.460 1.00 70.38 85 ASP A C 1
ATOM 688 O O . ASP A 1 85 ? 1.187 1.875 4.178 1.00 70.38 85 ASP A O 1
ATOM 692 N N . GLY A 1 86 ? 2.497 3.614 3.703 1.00 79.31 86 GLY A N 1
ATOM 693 C CA . GLY A 1 86 ? 1.996 4.481 4.775 1.00 79.31 86 GLY A CA 1
ATOM 694 C C . GLY A 1 86 ? 0.855 5.428 4.385 1.00 79.31 86 GLY A C 1
ATOM 695 O O . GLY A 1 86 ? 0.403 6.190 5.243 1.00 79.31 86 GLY A O 1
ATOM 696 N N . GLN A 1 87 ? 0.415 5.441 3.123 1.00 89.19 87 GLN A N 1
ATOM 697 C CA . GLN A 1 87 ? -0.643 6.339 2.662 1.00 89.19 87 GLN A CA 1
ATOM 698 C C . GLN A 1 87 ? -2.028 5.771 2.988 1.00 89.19 87 GLN A C 1
ATOM 700 O O . GLN A 1 87 ? -2.339 4.628 2.669 1.00 89.19 87 GLN A O 1
ATOM 705 N N . VAL A 1 88 ? -2.887 6.595 3.593 1.00 94.25 88 VAL A N 1
ATOM 706 C CA . VAL A 1 88 ? -4.296 6.236 3.796 1.00 94.25 88 VAL A CA 1
ATOM 707 C C . VAL A 1 88 ? -5.043 6.386 2.476 1.00 94.25 88 VAL A C 1
ATOM 709 O O . VAL A 1 88 ? -5.031 7.459 1.872 1.00 94.25 88 VAL A O 1
ATOM 712 N N . TYR A 1 89 ? -5.695 5.308 2.058 1.00 95.25 89 TYR A N 1
ATOM 713 C CA . TYR A 1 89 ? -6.508 5.230 0.852 1.00 95.25 89 TYR A CA 1
ATOM 714 C C . TYR A 1 89 ? -8.007 5.299 1.169 1.00 95.25 89 TYR A C 1
ATOM 716 O O . TYR A 1 89 ? -8.750 5.991 0.477 1.00 95.25 89 TYR A O 1
ATOM 724 N N . ALA A 1 90 ? -8.450 4.631 2.239 1.00 96.31 90 ALA A N 1
ATOM 725 C CA . ALA A 1 90 ? -9.850 4.610 2.655 1.00 96.31 90 ALA A CA 1
ATOM 726 C C . ALA A 1 90 ? -10.006 4.584 4.183 1.00 96.31 90 ALA A C 1
ATOM 728 O O . ALA A 1 90 ? -9.065 4.273 4.917 1.00 96.31 90 ALA A O 1
ATOM 729 N N . TYR A 1 91 ? -11.220 4.895 4.639 1.00 97.00 91 TYR A N 1
ATOM 730 C CA . TYR A 1 91 ? -11.640 4.778 6.032 1.00 97.00 91 TYR A CA 1
ATOM 731 C C . TYR A 1 91 ? -12.839 3.833 6.127 1.00 97.00 91 TYR A C 1
ATOM 733 O O . TYR A 1 91 ? -13.764 3.920 5.319 1.00 97.00 91 TYR A O 1
ATOM 741 N N . MET A 1 92 ? -12.823 2.936 7.108 1.00 95.81 92 MET A N 1
ATOM 742 C CA . MET A 1 92 ? -13.914 2.008 7.406 1.00 95.81 92 MET A CA 1
ATOM 743 C C . MET A 1 92 ? -14.327 2.176 8.861 1.00 95.81 92 MET A C 1
ATOM 745 O O . MET A 1 92 ? -13.465 2.181 9.732 1.00 95.81 92 MET A O 1
ATOM 749 N N . SER A 1 93 ? -15.623 2.278 9.137 1.00 94.94 93 SER A N 1
ATOM 750 C CA . SER A 1 93 ? -16.141 2.372 10.501 1.00 94.94 93 SER A CA 1
ATOM 751 C C . SER A 1 93 ? -16.967 1.145 10.879 1.00 94.94 93 SER A C 1
ATOM 753 O O . SER A 1 93 ? -17.703 0.587 10.064 1.00 94.94 93 SER A O 1
ATOM 755 N N . ILE A 1 94 ? -16.834 0.726 12.135 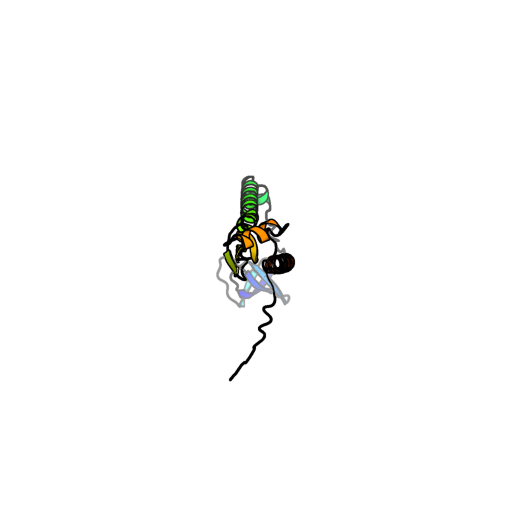1.00 93.94 94 ILE A N 1
ATOM 756 C CA . ILE A 1 94 ? -17.630 -0.320 12.773 1.00 93.94 94 ILE A CA 1
ATOM 757 C C . ILE A 1 94 ? -18.364 0.344 13.933 1.00 93.94 94 ILE A C 1
ATOM 759 O O . ILE A 1 94 ? -17.725 0.793 14.882 1.00 93.94 94 ILE A O 1
ATOM 763 N N . ASP A 1 95 ? -19.692 0.415 13.846 1.00 92.25 95 ASP A N 1
ATOM 764 C CA . ASP A 1 95 ? -20.541 1.039 14.862 1.00 92.25 95 ASP A CA 1
ATOM 765 C C . ASP A 1 95 ? -21.612 0.059 15.348 1.00 92.25 95 ASP A C 1
ATOM 767 O O . ASP A 1 95 ? -22.657 -0.142 14.723 1.00 92.25 95 ASP A O 1
ATOM 771 N N . VAL A 1 96 ? -21.312 -0.586 16.472 1.00 87.06 96 VAL A N 1
ATOM 772 C CA . VAL A 1 96 ? -22.241 -1.445 17.219 1.00 87.06 96 VAL A CA 1
ATOM 773 C C . VAL A 1 96 ? -22.329 -1.010 18.683 1.00 87.06 96 VAL A C 1
ATOM 775 O O . VAL A 1 96 ? -22.809 -1.771 19.522 1.00 87.06 96 VAL A O 1
ATOM 778 N N . ASN A 1 97 ? -21.863 0.213 18.982 1.00 87.12 97 ASN A N 1
ATOM 779 C CA . ASN A 1 97 ? -21.577 0.709 20.328 1.00 87.12 97 ASN A CA 1
ATOM 780 C C . ASN A 1 97 ? -20.814 -0.342 21.159 1.00 87.12 97 ASN A C 1
ATOM 782 O O . ASN A 1 97 ? -21.373 -0.902 22.110 1.00 87.12 97 ASN A O 1
ATOM 786 N N . PRO A 1 98 ? -19.581 -0.678 20.741 1.00 93.56 98 PRO A N 1
ATOM 787 C CA . PRO A 1 98 ? -18.502 0.295 20.482 1.00 93.56 98 PRO A CA 1
ATOM 788 C C . PRO A 1 98 ? -18.420 0.868 19.050 1.00 93.56 98 PRO A C 1
ATOM 790 O O . PRO A 1 98 ? -18.922 0.246 18.115 1.00 93.56 98 PRO A O 1
ATOM 793 N N . SER A 1 99 ? -17.792 2.047 18.888 1.00 96.62 99 SER A N 1
ATOM 794 C CA . SER A 1 99 ? -17.618 2.757 17.603 1.00 96.62 99 SER A CA 1
ATOM 795 C C . SER A 1 99 ? -16.135 2.988 17.281 1.00 96.62 99 SER A C 1
ATOM 797 O O . SER A 1 99 ? -15.434 3.687 18.018 1.00 96.62 99 SER A O 1
ATOM 799 N N . ILE A 1 100 ? -15.643 2.375 16.200 1.00 97.50 100 ILE A N 1
ATOM 800 C CA . ILE A 1 100 ? -14.217 2.314 15.829 1.00 97.50 100 ILE A CA 1
ATOM 801 C C . ILE A 1 100 ? -14.045 2.624 14.339 1.00 97.50 100 ILE A C 1
ATOM 803 O O . ILE A 1 100 ? -14.796 2.120 13.508 1.00 97.50 100 ILE A O 1
ATOM 807 N N . GLU A 1 101 ? -13.024 3.403 13.989 1.00 97.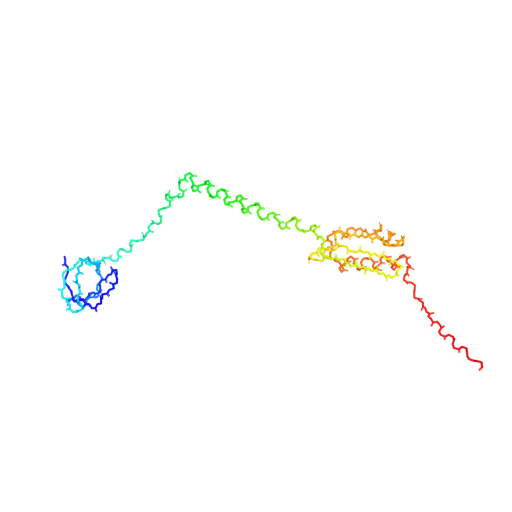81 101 GLU A N 1
ATOM 808 C CA . GLU A 1 101 ? -12.602 3.682 12.615 1.00 97.81 101 GLU A CA 1
ATOM 809 C C . GLU A 1 101 ? -11.239 3.062 12.306 1.00 97.81 101 GLU A C 1
ATOM 811 O O . GLU A 1 101 ? -10.315 3.133 13.114 1.00 97.81 101 GLU A O 1
ATOM 816 N N . LEU A 1 102 ? -11.108 2.499 11.107 1.00 97.81 102 LEU A N 1
ATOM 817 C CA . LEU A 1 102 ? -9.895 1.950 10.517 1.00 97.81 102 LEU A CA 1
ATOM 818 C C . LEU A 1 102 ? -9.481 2.823 9.334 1.00 97.81 102 LEU A C 1
ATOM 820 O O . LEU A 1 102 ? -10.228 2.950 8.366 1.00 97.81 102 LEU A O 1
ATOM 824 N N . ALA A 1 103 ? -8.272 3.374 9.376 1.00 97.62 103 ALA A N 1
ATOM 825 C CA . ALA A 1 103 ? -7.632 3.972 8.210 1.00 97.62 103 ALA A CA 1
ATOM 826 C C . ALA A 1 103 ? -6.809 2.892 7.499 1.00 97.62 103 ALA A C 1
ATOM 828 O O . ALA A 1 103 ? -5.890 2.333 8.106 1.00 97.62 103 ALA A O 1
ATOM 829 N N . VAL A 1 104 ? -7.114 2.604 6.235 1.00 97.00 104 VAL A N 1
ATOM 830 C CA . VAL A 1 104 ? -6.486 1.519 5.462 1.00 97.00 104 VAL A CA 1
ATOM 831 C C . VAL A 1 104 ? -5.732 2.052 4.247 1.00 97.00 104 VAL A C 1
ATOM 833 O O . VAL A 1 104 ? -6.091 3.101 3.708 1.00 97.00 104 VAL A O 1
ATOM 836 N N . ASN A 1 105 ? -4.684 1.347 3.823 1.00 94.75 105 ASN A N 1
ATOM 837 C CA . ASN A 1 105 ? -4.013 1.614 2.548 1.00 94.75 105 ASN A CA 1
ATOM 838 C C . ASN A 1 105 ? -4.744 0.941 1.367 1.00 94.75 105 ASN A C 1
ATOM 840 O O . ASN A 1 105 ? -5.828 0.377 1.524 1.00 94.75 105 ASN A O 1
ATOM 844 N N . ASP A 1 106 ? -4.170 1.046 0.172 1.00 93.50 106 ASP A N 1
ATOM 845 C CA . ASP A 1 106 ? -4.676 0.452 -1.069 1.00 93.50 106 ASP A CA 1
ATOM 846 C C . ASP A 1 106 ? -4.670 -1.088 -1.058 1.00 93.50 106 ASP A C 1
ATOM 848 O O . ASP A 1 106 ? -5.552 -1.703 -1.653 1.00 93.50 106 ASP A O 1
ATOM 852 N N . ASP A 1 107 ? -3.760 -1.703 -0.298 1.00 94.38 107 ASP A N 1
ATOM 853 C CA . ASP A 1 107 ? -3.741 -3.142 0.011 1.00 94.38 107 ASP A CA 1
ATOM 854 C C . ASP A 1 107 ? -4.779 -3.564 1.081 1.00 94.38 107 ASP A C 1
ATOM 856 O O . ASP A 1 107 ? -4.743 -4.701 1.553 1.00 94.38 107 ASP A O 1
ATOM 860 N N . LEU A 1 108 ? -5.667 -2.664 1.529 1.00 95.38 108 LEU A N 1
ATOM 861 C CA . LEU A 1 108 ? -6.603 -2.876 2.648 1.00 95.38 108 LEU A CA 1
ATOM 862 C C . LEU A 1 108 ? -5.925 -3.226 3.984 1.00 95.38 108 LEU A C 1
ATOM 864 O O . LEU A 1 108 ? -6.545 -3.807 4.876 1.00 95.38 108 LEU A O 1
ATOM 868 N N . LYS A 1 109 ? -4.660 -2.847 4.175 1.00 96.19 109 LYS A N 1
ATOM 869 C CA . LYS A 1 109 ? -3.958 -3.020 5.449 1.00 96.19 109 LYS A CA 1
ATOM 870 C C . LYS A 1 109 ? -4.244 -1.856 6.383 1.00 96.19 109 LYS A C 1
ATOM 872 O O . LYS A 1 109 ? -4.169 -0.693 5.987 1.00 96.19 109 LYS A O 1
ATOM 877 N N . VAL A 1 110 ? -4.505 -2.156 7.652 1.00 96.94 110 VAL A N 1
ATOM 878 C CA . VAL A 1 110 ? -4.824 -1.147 8.669 1.00 96.94 110 VAL A CA 1
ATOM 879 C C . VAL A 1 110 ? -3.572 -0.366 9.071 1.00 96.94 110 VAL A C 1
ATOM 881 O O . VAL A 1 110 ? -2.609 -0.914 9.611 1.00 96.94 110 VAL A O 1
ATOM 884 N N . LEU A 1 111 ? -3.597 0.946 8.849 1.00 96.12 111 LEU A N 1
ATOM 885 C CA . LEU A 1 111 ? -2.532 1.880 9.216 1.00 96.12 111 LEU A CA 1
ATOM 886 C C . LEU A 1 111 ? -2.777 2.546 10.572 1.00 96.12 111 LEU A C 1
ATOM 888 O O . LEU A 1 111 ? -1.822 2.815 11.311 1.00 96.12 111 LEU A O 1
ATOM 892 N N . ARG A 1 112 ? -4.047 2.820 10.894 1.00 96.56 112 ARG A N 1
ATOM 893 C CA . ARG A 1 112 ? -4.482 3.486 12.129 1.00 96.56 112 ARG A CA 1
ATOM 894 C C . ARG A 1 112 ? -5.859 2.980 12.552 1.00 96.56 112 ARG A C 1
ATOM 896 O O . ARG A 1 112 ? -6.684 2.709 11.686 1.00 96.56 112 ARG A O 1
ATOM 903 N N . MET A 1 113 ? -6.092 2.929 13.862 1.00 97.06 113 MET A N 1
ATOM 904 C CA . MET A 1 113 ? -7.422 2.780 14.452 1.00 97.06 113 MET A CA 1
ATOM 905 C C . MET A 1 113 ? -7.740 3.998 15.321 1.00 97.06 113 MET A C 1
ATOM 907 O O . MET A 1 113 ? -6.828 4.599 15.893 1.00 97.06 113 MET A O 1
ATOM 911 N N . THR A 1 114 ? -9.003 4.399 15.389 1.00 97.56 114 THR A N 1
ATOM 912 C CA . THR A 1 114 ? -9.468 5.522 16.218 1.00 97.56 114 THR A CA 1
ATOM 913 C C . THR A 1 114 ? -10.814 5.169 16.832 1.00 97.56 114 THR A C 1
ATOM 915 O O . THR A 1 114 ? -11.701 4.704 16.119 1.00 97.56 114 THR A O 1
ATOM 918 N N . GLY A 1 115 ? -10.961 5.339 18.147 1.00 96.81 115 GLY A N 1
ATOM 919 C CA . GLY A 1 115 ? -12.220 5.107 18.840 1.00 96.81 115 GLY A CA 1
ATOM 920 C C . GLY A 1 115 ? -13.043 6.387 18.817 1.00 96.81 115 GLY A C 1
ATOM 921 O O . GLY A 1 115 ? -12.578 7.447 19.224 1.00 96.81 115 GLY A O 1
ATOM 922 N N . TYR A 1 116 ? -14.282 6.313 18.339 1.00 95.50 116 TYR A N 1
ATOM 923 C CA . TYR A 1 116 ? -15.178 7.475 18.339 1.00 95.50 116 TYR A CA 1
ATOM 924 C C . TYR A 1 116 ? -15.990 7.603 19.632 1.00 95.50 116 TYR A C 1
ATOM 926 O O . TYR A 1 116 ? -16.618 8.635 19.868 1.00 95.50 116 TYR A O 1
ATOM 934 N N . ASN A 1 117 ? -15.958 6.584 20.492 1.00 95.56 117 ASN A N 1
ATOM 935 C CA . ASN A 1 117 ? -16.553 6.599 21.823 1.00 95.56 117 ASN A CA 1
ATOM 936 C C . ASN A 1 117 ? -15.636 5.913 22.860 1.00 95.56 117 ASN A C 1
ATOM 938 O O . ASN A 1 117 ? -14.699 5.206 22.476 1.00 95.56 117 ASN A O 1
ATOM 942 N N . PRO A 1 118 ? -15.877 6.113 24.173 1.00 96.38 118 PRO A N 1
ATOM 943 C CA . PRO A 1 118 ? -15.063 5.509 25.230 1.00 96.38 118 PRO A CA 1
ATOM 944 C C . PRO A 1 118 ? -14.979 3.982 25.145 1.00 96.38 118 PRO A C 1
ATOM 946 O O . PRO A 1 118 ? -13.936 3.401 25.433 1.00 96.38 118 PRO A O 1
ATOM 949 N N . GLU A 1 119 ? -16.060 3.328 24.726 1.00 95.06 119 GLU A N 1
ATOM 950 C CA . GLU A 1 119 ? -16.090 1.888 24.506 1.00 95.06 119 GLU A CA 1
ATOM 951 C C . GLU A 1 119 ? -15.174 1.474 23.345 1.00 95.06 119 GLU A C 1
ATOM 953 O O . GLU A 1 119 ? -14.469 0.478 23.449 1.00 95.06 119 GLU A O 1
ATOM 958 N N . GLY A 1 120 ? -15.141 2.240 22.252 1.00 96.12 120 GLY A N 1
ATOM 959 C CA . GLY A 1 120 ? -14.277 1.984 21.099 1.00 96.12 120 GLY A CA 1
ATOM 960 C C . GLY A 1 120 ? -12.802 2.155 21.444 1.00 96.12 120 GLY A C 1
ATOM 961 O O . GLY A 1 120 ? -11.991 1.301 21.095 1.00 96.12 120 GLY A O 1
ATOM 962 N N . GLU A 1 121 ? -12.463 3.202 22.198 1.00 96.38 121 GLU A N 1
ATOM 963 C CA . GLU A 1 121 ? -11.111 3.397 22.742 1.00 96.38 121 GLU A CA 1
ATOM 964 C C . GLU A 1 121 ? -10.694 2.241 23.665 1.00 96.38 121 GLU A C 1
ATOM 966 O O . GLU A 1 121 ? -9.552 1.783 23.603 1.00 96.38 121 GLU A O 1
ATOM 971 N N . LYS A 1 122 ? -11.628 1.708 24.468 1.00 95.62 122 LYS A N 1
ATOM 972 C CA . LYS A 1 122 ? -11.377 0.527 25.302 1.00 95.62 122 LYS A CA 1
ATOM 973 C C . LYS A 1 122 ? -11.013 -0.695 24.452 1.00 95.62 122 LYS A C 1
ATOM 975 O O . LYS A 1 122 ? -9.978 -1.303 24.698 1.00 95.62 122 LYS A O 1
ATOM 980 N N . ILE A 1 123 ? -11.815 -1.013 23.433 1.00 96.06 123 ILE A N 1
ATOM 981 C CA . ILE A 1 123 ? -11.561 -2.153 22.535 1.00 96.06 123 ILE A CA 1
ATOM 982 C C . ILE A 1 123 ? -10.208 -2.009 21.826 1.00 96.06 123 ILE A C 1
ATOM 984 O O . ILE A 1 123 ? -9.419 -2.948 21.793 1.00 96.06 123 ILE A O 1
ATOM 988 N N . ILE A 1 124 ? -9.895 -0.825 21.289 1.00 95.81 124 ILE A N 1
ATOM 989 C CA . ILE A 1 124 ? -8.613 -0.573 20.607 1.00 95.81 124 ILE A CA 1
ATOM 990 C C . ILE A 1 124 ? -7.419 -0.784 21.551 1.00 95.81 124 ILE A C 1
ATOM 992 O O . ILE A 1 124 ? -6.364 -1.227 2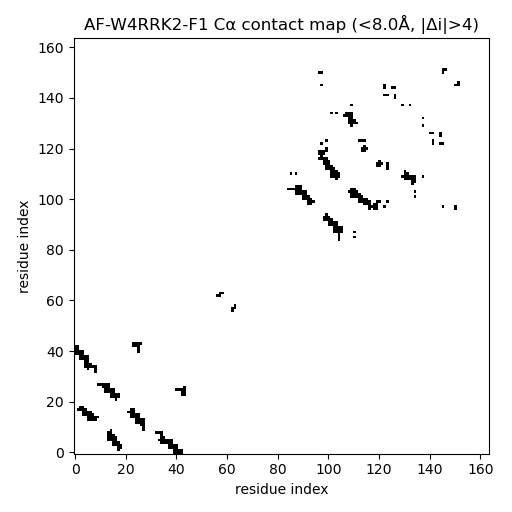1.094 1.00 95.81 124 ILE A O 1
ATOM 996 N N . GLY A 1 125 ? -7.575 -0.474 22.842 1.00 95.19 125 GLY A N 1
ATOM 997 C CA . GLY A 1 125 ? -6.539 -0.646 23.862 1.00 95.19 125 GLY A CA 1
ATOM 998 C C . GLY A 1 125 ? -6.147 -2.102 24.134 1.00 95.19 125 GLY A C 1
ATOM 999 O O . GLY A 1 125 ? -4.984 -2.360 24.450 1.00 95.19 125 GLY A O 1
ATOM 1000 N N . GLU A 1 126 ? -7.076 -3.045 23.966 1.00 95.12 126 GLU A N 1
ATOM 1001 C CA . GLU A 1 126 ? -6.836 -4.478 24.200 1.00 95.12 126 GLU A CA 1
ATOM 1002 C C . GLU A 1 126 ? -6.234 -5.186 22.971 1.00 95.12 126 GLU A C 1
ATOM 1004 O O . GLU A 1 126 ? -5.466 -6.148 23.093 1.00 95.12 126 GLU A O 1
ATOM 1009 N N . LEU A 1 127 ? -6.492 -4.665 21.767 1.00 95.25 127 LEU A N 1
ATOM 1010 C CA . LEU A 1 127 ? -6.019 -5.258 20.517 1.00 95.25 127 LEU A CA 1
ATOM 1011 C C . LEU A 1 127 ? -4.507 -5.079 20.307 1.00 95.25 127 LEU A C 1
ATOM 1013 O O . LEU A 1 127 ? -3.974 -3.969 20.230 1.00 95.25 127 LEU A O 1
ATOM 1017 N N . LYS A 1 128 ? -3.808 -6.197 20.082 1.00 94.44 128 LYS A N 1
ATOM 1018 C CA . LYS A 1 128 ? -2.366 -6.240 19.778 1.00 94.44 128 LYS A CA 1
ATOM 1019 C C . LYS A 1 128 ? -2.102 -6.698 18.349 1.00 94.44 128 LYS A C 1
ATOM 1021 O O . LYS A 1 128 ? -2.907 -7.387 17.734 1.00 94.44 128 LYS A O 1
ATOM 1026 N N . ASP A 1 129 ? -0.951 -6.305 17.811 1.00 94.31 129 ASP A N 1
ATOM 1027 C CA . ASP A 1 129 ? -0.461 -6.747 16.499 1.00 94.31 129 ASP A CA 1
ATOM 1028 C C . ASP A 1 129 ? -1.430 -6.506 15.326 1.00 94.31 129 ASP A C 1
ATOM 1030 O O . ASP A 1 129 ? -1.437 -7.270 14.368 1.00 94.31 129 ASP A O 1
ATOM 1034 N N . TRP A 1 130 ? -2.268 -5.468 15.369 1.00 96.00 130 TRP A N 1
ATOM 1035 C CA . TRP A 1 130 ? -3.215 -5.140 14.288 1.00 96.00 130 TRP A CA 1
ATOM 1036 C C . TRP A 1 130 ? -2.578 -4.327 13.149 1.00 96.00 130 TRP A C 1
ATOM 1038 O O . TRP A 1 130 ? -3.065 -4.321 12.019 1.00 96.00 130 TRP A O 1
ATOM 1048 N N . LYS A 1 131 ? -1.482 -3.612 13.427 1.00 94.88 131 LYS A N 1
ATOM 1049 C CA . LYS A 1 131 ? -0.887 -2.663 12.479 1.00 94.88 131 LYS A CA 1
ATOM 1050 C C . LYS A 1 131 ? -0.333 -3.389 11.252 1.00 94.88 131 LYS A C 1
ATOM 1052 O O . LYS A 1 131 ? 0.447 -4.326 11.384 1.00 94.88 131 LYS A O 1
ATOM 1057 N N . LYS A 1 132 ? -0.700 -2.909 10.063 1.00 94.69 132 LYS A N 1
ATOM 1058 C CA . LYS A 1 132 ? -0.411 -3.507 8.749 1.00 94.69 132 LYS A CA 1
ATOM 1059 C C . LYS A 1 132 ? -1.029 -4.894 8.501 1.00 94.69 132 LYS A C 1
ATOM 1061 O O . LYS A 1 132 ? -0.657 -5.538 7.520 1.00 94.69 132 LYS A O 1
ATOM 1066 N N . LYS A 1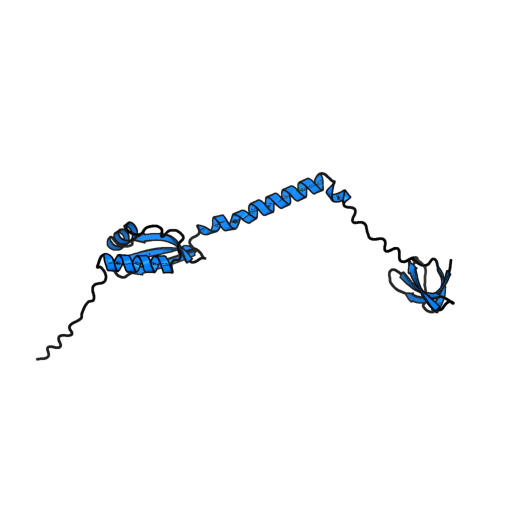 133 ? -1.963 -5.361 9.337 1.00 96.88 133 LYS A N 1
ATOM 1067 C CA . LYS A 1 133 ? -2.789 -6.535 9.014 1.00 96.88 133 LYS A CA 1
ATOM 1068 C C . LYS A 1 133 ? -3.935 -6.152 8.084 1.00 96.88 133 LYS A C 1
ATOM 1070 O O . LYS A 1 133 ? -4.327 -4.988 8.026 1.00 96.88 133 LYS A O 1
ATOM 1075 N N . ASP A 1 134 ? -4.451 -7.152 7.381 1.00 97.31 134 ASP A N 1
ATOM 1076 C CA . ASP A 1 134 ? -5.641 -7.041 6.541 1.00 97.31 134 ASP A CA 1
ATOM 1077 C C . ASP A 1 134 ? -6.847 -6.543 7.357 1.00 97.31 134 ASP A C 1
ATOM 1079 O O . ASP A 1 134 ? -7.082 -7.005 8.478 1.00 97.31 134 ASP A O 1
ATOM 1083 N N . ALA A 1 135 ? -7.601 -5.592 6.806 1.00 97.06 135 ALA A N 1
ATOM 1084 C CA . ALA A 1 135 ? -8.758 -4.994 7.459 1.00 97.06 135 ALA A CA 1
ATOM 1085 C C . ALA A 1 135 ? -9.830 -6.018 7.852 1.00 97.06 135 ALA A C 1
ATOM 1087 O O . ALA A 1 135 ? -10.469 -5.834 8.884 1.00 97.06 135 ALA A O 1
ATOM 1088 N N . ALA A 1 136 ? -10.010 -7.102 7.092 1.00 97.56 136 ALA A N 1
ATOM 1089 C CA . ALA A 1 136 ? -10.960 -8.158 7.427 1.00 97.56 136 ALA A CA 1
ATOM 1090 C C . ALA A 1 136 ? -10.528 -8.922 8.686 1.00 97.56 136 ALA A C 1
ATOM 1092 O O . ALA A 1 136 ? -11.347 -9.165 9.569 1.00 97.56 136 ALA A O 1
ATOM 1093 N N . VAL A 1 137 ? -9.229 -9.219 8.807 1.00 97.75 137 VAL A N 1
ATOM 1094 C CA . VAL A 1 137 ? -8.656 -9.861 10.002 1.00 97.75 137 VAL A CA 1
ATOM 1095 C C . VAL A 1 137 ? -8.787 -8.941 11.213 1.00 97.75 137 VAL A C 1
ATOM 1097 O O . VAL A 1 137 ? -9.193 -9.377 12.283 1.00 97.75 137 VAL A O 1
ATOM 1100 N N . VAL A 1 138 ? -8.480 -7.651 11.055 1.00 97.69 138 VAL A N 1
ATOM 1101 C CA . VAL A 1 138 ? -8.619 -6.683 12.153 1.00 97.69 138 VAL A CA 1
ATOM 1102 C C . VAL A 1 138 ? -10.088 -6.495 12.549 1.00 97.69 138 VAL A C 1
ATOM 1104 O O . VAL A 1 138 ? -10.384 -6.392 13.735 1.00 97.69 138 VAL A O 1
ATOM 1107 N N . ALA A 1 139 ? -11.019 -6.503 11.594 1.00 96.75 139 ALA A N 1
ATOM 1108 C CA . ALA A 1 139 ? -12.450 -6.438 11.880 1.00 96.75 139 ALA A CA 1
ATOM 1109 C C . ALA A 1 139 ? -12.949 -7.669 12.654 1.00 96.75 139 ALA A C 1
ATOM 1111 O O . ALA A 1 139 ? -13.756 -7.519 13.569 1.00 96.75 139 ALA A O 1
ATOM 1112 N N . GLU A 1 140 ? -12.458 -8.869 12.330 1.00 96.25 140 GLU A N 1
ATOM 1113 C CA . GLU A 1 140 ? -12.751 -10.088 13.093 1.00 96.25 140 GLU A CA 1
ATOM 1114 C C . GLU A 1 140 ? -12.241 -9.972 14.533 1.00 96.25 140 GLU A C 1
ATOM 1116 O O . GLU A 1 140 ? -13.025 -10.152 15.462 1.00 96.25 140 GLU A O 1
ATOM 1121 N N . MET A 1 141 ? -10.987 -9.542 14.716 1.00 96.56 141 MET A N 1
ATOM 1122 C CA . MET A 1 141 ? -10.410 -9.290 16.044 1.00 96.56 141 MET A CA 1
ATOM 1123 C C . MET A 1 141 ? -11.240 -8.278 16.850 1.00 96.56 141 MET A C 1
ATOM 1125 O O . MET A 1 141 ? -11.500 -8.491 18.029 1.00 96.56 141 MET A O 1
ATOM 1129 N N . ILE A 1 142 ? -11.698 -7.192 16.216 1.00 96.25 142 ILE A N 1
ATOM 1130 C CA . ILE A 1 142 ? -12.576 -6.199 16.852 1.00 96.25 142 ILE A CA 1
ATOM 1131 C C . ILE A 1 142 ? -13.896 -6.840 17.287 1.00 96.25 142 ILE A C 1
ATOM 1133 O O . ILE A 1 142 ? -14.346 -6.618 18.406 1.00 96.25 142 ILE A O 1
ATOM 1137 N N . ILE A 1 143 ? -14.538 -7.623 16.418 1.00 94.62 143 ILE A N 1
ATOM 1138 C CA . ILE A 1 143 ? -15.821 -8.261 16.738 1.00 94.62 143 ILE A CA 1
ATOM 1139 C C . ILE A 1 143 ? -15.663 -9.278 17.874 1.00 94.62 143 ILE A C 1
ATOM 1141 O O . ILE A 1 143 ? -16.557 -9.367 18.715 1.00 94.62 143 ILE A O 1
ATOM 1145 N N . GLU A 1 144 ? -14.574 -10.046 17.905 1.00 94.62 144 GLU A N 1
ATOM 1146 C CA . GLU A 1 144 ? -14.267 -10.973 19.001 1.00 94.62 144 GLU A CA 1
ATOM 1147 C C . GLU A 1 1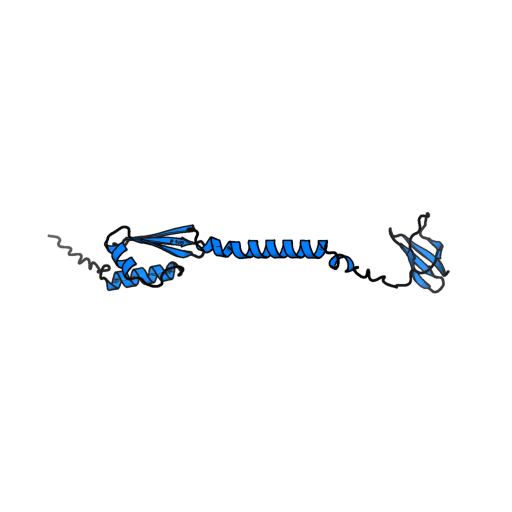44 ? -14.080 -10.229 20.325 1.00 94.62 144 GLU A C 1
ATOM 1149 O O . GLU A 1 144 ? -14.779 -10.535 21.289 1.00 94.62 144 GLU A O 1
ATOM 1154 N N . GLU A 1 145 ? -13.273 -9.168 20.341 1.00 95.06 145 GLU A N 1
ATOM 1155 C CA . GLU A 1 145 ? -13.048 -8.360 21.544 1.00 95.06 145 GLU A CA 1
ATOM 1156 C C . GLU A 1 145 ? -14.350 -7.716 22.055 1.00 95.06 145 GLU A C 1
ATOM 1158 O O . GLU A 1 145 ? -14.664 -7.736 23.243 1.00 95.06 145 GLU A O 1
ATOM 1163 N N . ILE A 1 146 ? -15.190 -7.211 21.145 1.00 94.06 146 ILE A N 1
ATOM 1164 C CA . ILE A 1 146 ? -16.509 -6.658 21.484 1.00 94.06 146 ILE A CA 1
ATOM 1165 C C . ILE A 1 146 ? -17.416 -7.720 22.140 1.00 94.06 146 ILE A C 1
ATOM 1167 O O . ILE A 1 146 ? -18.226 -7.386 23.017 1.00 94.06 146 ILE A O 1
ATOM 1171 N N . LYS A 1 147 ? -17.330 -8.990 21.713 1.00 91.75 147 LYS A N 1
ATOM 1172 C CA . LYS A 1 147 ? -18.085 -10.096 22.331 1.00 91.75 147 LYS A CA 1
ATOM 1173 C C . LYS A 1 147 ? -17.556 -10.414 23.721 1.00 91.75 147 LYS A C 1
ATOM 1175 O O . LYS A 1 147 ? -18.373 -10.558 24.632 1.00 91.75 147 LYS A O 1
ATOM 1180 N N . ASP A 1 148 ? -16.241 -10.504 23.872 1.00 92.50 148 ASP A N 1
ATOM 1181 C CA . ASP A 1 148 ? -15.585 -10.869 25.130 1.00 92.50 148 ASP A CA 1
ATOM 1182 C C . ASP A 1 148 ? -15.831 -9.813 26.215 1.00 92.50 148 ASP A C 1
ATOM 1184 O O . ASP A 1 148 ? -16.144 -10.144 27.361 1.00 92.50 148 ASP A O 1
ATOM 1188 N N . GLU A 1 149 ? -15.858 -8.540 25.824 1.00 89.38 149 GLU A N 1
ATOM 1189 C CA . GLU A 1 149 ? -16.250 -7.417 26.679 1.00 89.38 149 GLU A CA 1
ATOM 1190 C C . GLU A 1 149 ? -17.769 -7.328 26.944 1.00 89.38 149 GLU A C 1
ATOM 1192 O O . GLU A 1 149 ? -18.252 -6.499 27.722 1.00 89.38 149 GLU A O 1
ATOM 1197 N N . GLY A 1 150 ? -18.566 -8.206 26.329 1.00 87.69 150 GLY A N 1
ATOM 1198 C CA . GLY A 1 150 ? -19.991 -8.356 26.614 1.00 87.69 150 GLY A CA 1
ATOM 1199 C C . GLY A 1 150 ? -20.873 -7.230 26.072 1.00 87.69 150 GLY A C 1
ATOM 1200 O O . GLY A 1 150 ? -22.009 -7.068 26.540 1.00 87.69 150 GLY A O 1
ATOM 1201 N N . PHE A 1 151 ? -20.392 -6.468 25.086 1.00 84.50 151 PHE A N 1
ATOM 1202 C CA . PHE A 1 151 ? -21.172 -5.414 24.429 1.00 84.50 151 PHE A CA 1
ATOM 1203 C C . PHE A 1 151 ? -22.277 -5.986 23.527 1.00 84.50 151 PHE A C 1
ATOM 1205 O O . PHE A 1 151 ? -23.342 -5.385 23.378 1.00 84.50 151 PHE A O 1
ATOM 1212 N N . LEU A 1 152 ? -22.087 -7.198 22.995 1.00 81.50 152 LEU A N 1
ATOM 1213 C CA . LEU A 1 152 ? -23.085 -7.905 22.186 1.00 81.50 152 LEU A CA 1
ATOM 1214 C C . LEU A 1 152 ? -24.005 -8.764 23.062 1.00 81.50 152 LEU A C 1
ATOM 1216 O O . LEU A 1 152 ? -23.950 -9.991 23.054 1.00 81.50 152 LEU A O 1
ATOM 1220 N N . LYS A 1 153 ? -24.894 -8.122 23.828 1.00 70.38 153 LYS A N 1
ATOM 1221 C CA . LYS A 1 153 ? -26.004 -8.834 24.484 1.00 70.38 153 LYS A CA 1
ATOM 1222 C C . LYS A 1 153 ? -27.174 -8.990 23.519 1.00 70.38 153 LYS A C 1
ATOM 1224 O O . LYS A 1 153 ? -27.730 -8.001 23.043 1.00 70.38 153 LYS A O 1
ATOM 1229 N N . GLU A 1 154 ? -27.618 -10.228 23.295 1.00 62.22 154 GLU A N 1
ATOM 1230 C CA . GLU A 1 154 ? -28.884 -10.494 22.610 1.00 62.22 154 GLU A CA 1
ATOM 1231 C C . GLU A 1 154 ? -30.039 -9.825 23.371 1.00 62.22 154 GLU A C 1
ATOM 1233 O O . GLU A 1 154 ? -30.460 -10.269 24.444 1.00 62.22 154 GLU A O 1
ATOM 1238 N N . LYS A 1 155 ? -30.628 -8.772 22.794 1.00 54.34 155 LYS A N 1
ATOM 1239 C CA . LYS A 1 155 ? -31.976 -8.348 23.183 1.00 54.34 155 LYS A CA 1
ATOM 1240 C C . LYS A 1 155 ? -32.954 -9.420 22.710 1.00 54.34 155 LYS A C 1
ATOM 1242 O O . LYS A 1 155 ? -33.538 -9.308 21.634 1.00 54.34 155 LYS A O 1
ATOM 1247 N N . LYS A 1 156 ? -33.192 -10.434 23.546 1.00 51.53 156 LYS A N 1
ATOM 1248 C CA . LYS A 1 156 ? -34.384 -11.286 23.458 1.00 51.53 156 LYS A CA 1
ATOM 1249 C C . LYS A 1 156 ? -35.604 -10.381 23.644 1.00 51.53 156 LYS A C 1
ATOM 1251 O O . LYS A 1 156 ? -36.044 -10.122 24.763 1.00 51.53 156 LYS A O 1
ATOM 1256 N N . ARG A 1 157 ? -36.135 -9.839 22.545 1.00 53.72 157 ARG A N 1
ATOM 1257 C CA . ARG A 1 157 ? -37.437 -9.170 22.544 1.00 53.72 157 ARG A CA 1
ATOM 1258 C C . ARG A 1 157 ? -38.478 -10.251 22.827 1.00 53.72 157 ARG A C 1
ATOM 1260 O O . ARG A 1 157 ? -38.921 -10.946 21.921 1.00 53.72 157 ARG A O 1
ATOM 1267 N N . ARG A 1 158 ? -38.844 -10.427 24.100 1.00 51.03 158 ARG A N 1
ATOM 1268 C CA . ARG A 1 158 ? -40.128 -11.041 24.445 1.00 51.03 158 ARG A CA 1
ATOM 1269 C C . ARG A 1 158 ? -41.189 -10.072 23.935 1.00 51.03 158 ARG A C 1
ATOM 1271 O O . ARG A 1 158 ? -41.454 -9.062 24.577 1.00 51.03 158 ARG A O 1
ATOM 1278 N N . CYS A 1 159 ? -41.730 -10.340 22.752 1.00 59.44 159 CYS A N 1
ATOM 1279 C CA . CYS A 1 159 ? -42.964 -9.708 22.313 1.00 59.44 159 CYS A CA 1
ATOM 1280 C C . CYS A 1 159 ? -44.065 -10.204 23.256 1.00 59.44 159 CYS A C 1
ATOM 1282 O O . CYS A 1 159 ? -44.598 -11.295 23.076 1.00 59.44 159 CYS A O 1
ATOM 1284 N N . HIS A 1 160 ? -44.325 -9.452 24.324 1.00 54.16 160 HIS A N 1
ATOM 1285 C CA . HIS A 1 160 ? -45.507 -9.646 25.147 1.00 54.16 160 HIS A CA 1
ATOM 1286 C C . HIS A 1 160 ? -46.632 -8.887 24.454 1.00 54.16 160 HIS A C 1
ATOM 1288 O O . HIS A 1 160 ? -46.735 -7.667 24.556 1.00 54.16 160 HIS A O 1
ATOM 1294 N N . CYS A 1 161 ? -47.394 -9.600 23.633 1.00 56.69 161 CYS A N 1
ATOM 1295 C CA . CYS A 1 161 ? -48.651 -9.092 23.116 1.00 56.69 161 CYS A CA 1
ATOM 1296 C C . CYS A 1 161 ? -49.706 -9.311 24.202 1.00 56.69 161 CYS A C 1
ATOM 1298 O O . CYS A 1 161 ? -50.441 -10.291 24.147 1.00 56.69 161 CYS A O 1
ATOM 1300 N N . ASP A 1 162 ? -49.749 -8.419 25.189 1.00 58.12 162 ASP A N 1
ATOM 1301 C CA . ASP A 1 162 ? -50.960 -8.240 25.984 1.00 58.12 162 ASP A CA 1
ATOM 1302 C C . ASP A 1 162 ? -51.912 -7.377 25.156 1.00 58.12 162 ASP A C 1
ATOM 1304 O O . ASP A 1 162 ? -51.652 -6.198 24.906 1.00 58.12 162 ASP A O 1
ATOM 1308 N N . CYS A 1 163 ? -52.992 -7.985 24.674 1.00 46.28 163 CYS A N 1
ATOM 1309 C CA . CYS A 1 163 ? -54.175 -7.252 24.239 1.00 46.28 163 CYS A CA 1
ATOM 1310 C C . CYS A 1 163 ? -55.305 -7.513 25.247 1.00 46.28 163 CYS A C 1
ATOM 1312 O O . CYS A 1 163 ? -55.426 -8.653 25.702 1.00 46.28 163 CYS A O 1
ATOM 1314 N N . PRO A 1 164 ? -56.069 -6.466 25.612 1.00 64.31 164 PRO A N 1
ATOM 1315 C CA . PRO A 1 164 ? -57.144 -6.523 26.604 1.00 64.31 164 PRO A CA 1
ATOM 1316 C C . PRO A 1 164 ? -58.353 -7.349 26.155 1.00 64.31 164 PRO A C 1
ATOM 1318 O O . PRO A 1 164 ? -58.570 -7.484 24.928 1.00 64.31 164 PRO A O 1
#

InterPro domains:
  IPR024449 Anti-sigma factor RsgI, N-terminal [PF12791] (1-41)
  IPR024449 Anti-sigma factor RsgI, N-terminal [PS51849] (2-50)
  IPR055431 Anti-sigma factor RsgI-like, middle domain [PF23750] (89-156)

pLDDT: mean 83.99, std 15.4, range [46.28, 97.81]